Protein AF-A0A7Y5J8S5-F1 (afdb_monomer)

Structure (mmCIF, N/CA/C/O backbone):
data_AF-A0A7Y5J8S5-F1
#
_entry.id   AF-A0A7Y5J8S5-F1
#
loop_
_atom_site.group_PDB
_atom_site.id
_atom_site.type_symbol
_atom_site.label_atom_id
_atom_site.label_alt_id
_atom_site.label_comp_id
_atom_site.label_asym_id
_atom_site.label_entity_id
_atom_site.label_seq_id
_atom_site.pdbx_PDB_ins_code
_atom_site.Cartn_x
_atom_site.Cartn_y
_atom_site.Cartn_z
_atom_site.occupancy
_atom_site.B_iso_or_equiv
_atom_site.auth_seq_id
_atom_site.auth_comp_id
_atom_site.auth_asym_id
_atom_site.auth_atom_id
_atom_site.pdbx_PDB_model_num
ATOM 1 N N . MET A 1 1 ? -10.307 1.342 31.876 1.00 42.34 1 MET A N 1
ATOM 2 C CA . MET A 1 1 ? -11.210 1.153 30.722 1.00 42.34 1 MET A CA 1
ATOM 3 C C . MET A 1 1 ? -10.347 1.187 29.478 1.00 42.34 1 MET A C 1
ATOM 5 O O . MET A 1 1 ? -9.616 2.159 29.327 1.00 42.34 1 MET A O 1
ATOM 9 N N . LEU A 1 2 ? -10.351 0.144 28.640 1.00 50.75 2 LEU A N 1
ATOM 10 C CA . LEU A 1 2 ? -9.833 0.313 27.280 1.00 50.75 2 LEU A CA 1
ATOM 11 C C . LEU A 1 2 ? -10.659 1.440 26.648 1.00 50.75 2 LEU A C 1
ATOM 13 O O . LEU A 1 2 ? -11.886 1.371 26.686 1.00 50.75 2 LEU A O 1
ATOM 17 N N . GLY A 1 3 ? -9.999 2.494 26.163 1.00 58.19 3 GLY A N 1
ATOM 18 C CA . GLY A 1 3 ? -10.669 3.566 25.429 1.00 58.19 3 GLY A CA 1
ATOM 19 C C . GLY A 1 3 ? -11.502 2.986 24.288 1.00 58.19 3 GLY A C 1
ATOM 20 O O . GLY A 1 3 ? -11.197 1.898 23.795 1.00 58.19 3 GLY A O 1
ATOM 21 N N . ASN A 1 4 ? -12.567 3.693 23.909 1.00 85.25 4 ASN A N 1
ATOM 22 C CA . ASN A 1 4 ? -13.447 3.320 22.807 1.00 85.25 4 ASN A CA 1
ATOM 23 C C . ASN A 1 4 ? -12.607 2.806 21.619 1.00 85.25 4 ASN A C 1
ATOM 25 O O . ASN A 1 4 ? -11.714 3.499 21.130 1.00 85.25 4 ASN A O 1
ATOM 29 N N . LYS A 1 5 ? -12.834 1.558 21.193 1.00 88.31 5 LYS A N 1
ATOM 30 C CA . LYS A 1 5 ? -12.046 0.891 20.144 1.00 88.31 5 LYS A CA 1
ATOM 31 C C . LYS A 1 5 ? -12.027 1.692 18.836 1.00 88.31 5 LYS A C 1
ATOM 33 O O . LYS A 1 5 ? -11.035 1.642 18.111 1.00 88.31 5 LYS A O 1
ATOM 38 N N . GLN A 1 6 ? -13.083 2.458 18.558 1.00 90.25 6 GLN A N 1
ATOM 39 C CA . GLN A 1 6 ? -13.138 3.381 17.424 1.00 90.25 6 GLN A CA 1
ATOM 40 C C . GLN A 1 6 ? -12.108 4.512 17.561 1.00 90.25 6 GLN A C 1
ATOM 42 O O . GLN A 1 6 ? -11.391 4.808 16.604 1.00 90.25 6 GLN A O 1
ATOM 47 N N . ASP A 1 7 ? -11.961 5.083 18.758 1.00 91.81 7 ASP A N 1
ATOM 48 C CA . ASP A 1 7 ? -10.948 6.106 19.038 1.00 91.81 7 ASP A CA 1
ATOM 49 C C . ASP A 1 7 ? -9.540 5.516 18.933 1.00 91.81 7 ASP A C 1
ATOM 51 O O . ASP A 1 7 ? -8.640 6.149 18.384 1.00 91.81 7 ASP A O 1
ATOM 55 N N . LEU A 1 8 ? -9.338 4.279 19.402 1.00 94.12 8 LEU A N 1
ATOM 56 C CA . LEU A 1 8 ? -8.065 3.572 19.234 1.00 94.12 8 LEU A CA 1
ATOM 57 C C . LEU A 1 8 ? -7.724 3.369 17.756 1.00 94.12 8 LEU A C 1
ATOM 59 O O . LEU A 1 8 ? -6.591 3.641 17.360 1.00 94.12 8 LEU A O 1
ATOM 63 N N . LEU A 1 9 ? -8.692 2.946 16.938 1.00 95.00 9 LEU A N 1
ATOM 64 C CA . LEU A 1 9 ? -8.512 2.820 15.494 1.00 95.00 9 LEU A CA 1
ATOM 65 C C . LEU A 1 9 ? -8.149 4.169 14.863 1.00 95.00 9 LEU A C 1
ATOM 67 O O . LEU A 1 9 ? -7.163 4.254 14.135 1.00 95.00 9 LEU A O 1
ATOM 71 N N . SER A 1 10 ? -8.913 5.222 15.158 1.00 94.56 10 SER A N 1
ATOM 72 C CA . SER A 1 10 ? -8.683 6.567 14.618 1.00 94.56 10 SER A CA 1
ATOM 73 C C . SER A 1 10 ? -7.294 7.107 14.986 1.00 94.56 10 SER A C 1
ATOM 75 O O . SER A 1 10 ? -6.529 7.551 14.121 1.00 94.56 10 SER A O 1
ATOM 77 N N . ASN A 1 11 ? -6.914 6.981 16.260 1.00 96.25 11 ASN A N 1
ATOM 78 C CA . ASN A 1 11 ? -5.600 7.382 16.757 1.00 96.25 11 ASN A CA 1
ATOM 79 C C . ASN A 1 11 ? -4.476 6.566 16.115 1.00 96.25 11 ASN A C 1
ATOM 81 O O . ASN A 1 11 ? -3.445 7.126 15.737 1.00 96.25 11 ASN A O 1
ATOM 85 N N . TRP A 1 12 ? -4.672 5.255 15.957 1.00 97.00 12 TRP A N 1
ATOM 86 C CA . TRP A 1 12 ? -3.694 4.387 15.313 1.00 97.00 12 TRP A CA 1
ATOM 87 C C . TRP A 1 12 ? -3.509 4.738 13.835 1.00 97.00 12 TRP A C 1
ATOM 89 O O . TRP A 1 12 ? -2.372 4.903 13.404 1.00 97.00 12 TRP A O 1
ATOM 99 N N . VAL A 1 13 ? -4.591 4.941 13.074 1.00 97.81 13 VAL A N 1
ATOM 100 C CA . VAL A 1 13 ? -4.532 5.351 11.657 1.00 97.81 13 VAL A CA 1
ATOM 101 C C . VAL A 1 13 ? -3.820 6.692 11.500 1.00 97.81 13 VAL A C 1
ATOM 103 O O . VAL A 1 13 ? -2.983 6.852 10.607 1.00 97.81 13 VAL A O 1
ATOM 106 N N . THR A 1 14 ? -4.110 7.641 12.391 1.00 97.56 14 THR A N 1
ATOM 107 C CA . THR A 1 14 ? -3.457 8.954 12.412 1.00 97.56 14 THR A CA 1
ATOM 108 C C . THR A 1 14 ? -1.959 8.811 12.681 1.00 97.56 14 THR A C 1
ATOM 110 O O . THR A 1 14 ? -1.134 9.288 11.900 1.00 97.56 14 THR A O 1
ATOM 113 N N . ALA A 1 15 ? -1.582 8.096 13.745 1.00 98.06 15 ALA A N 1
ATOM 114 C CA . ALA A 1 15 ? -0.184 7.880 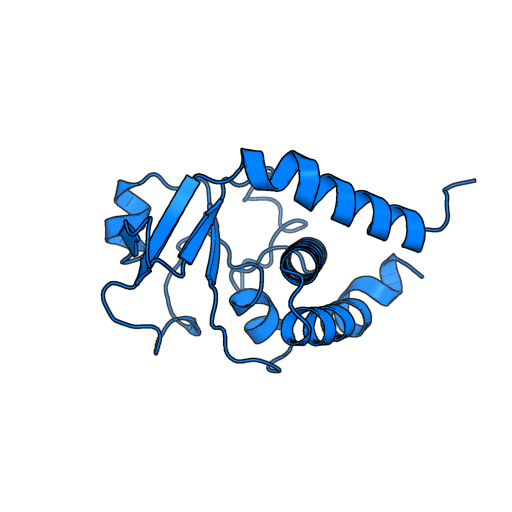14.103 1.00 98.06 15 ALA A CA 1
ATOM 115 C C . ALA A 1 15 ? 0.579 7.091 13.026 1.00 98.06 15 ALA A C 1
ATOM 117 O O . ALA A 1 15 ? 1.728 7.417 12.723 1.00 98.06 15 ALA A O 1
ATOM 118 N N . PHE A 1 16 ? -0.055 6.089 12.420 1.00 98.38 16 PHE A N 1
ATOM 119 C CA . PHE A 1 16 ? 0.506 5.309 11.326 1.00 98.38 16 PHE A CA 1
ATOM 120 C C . PHE A 1 16 ? 0.863 6.205 10.135 1.00 98.38 16 PHE A C 1
ATOM 122 O O . PHE A 1 16 ? 2.027 6.231 9.727 1.00 98.38 16 PHE A O 1
ATOM 129 N N . ASN A 1 17 ? -0.097 6.986 9.630 1.00 98.19 17 ASN A N 1
ATOM 130 C CA . ASN A 1 17 ? 0.106 7.837 8.457 1.00 98.19 17 ASN A CA 1
ATOM 131 C C . ASN A 1 17 ? 1.070 9.002 8.726 1.00 98.19 17 ASN A C 1
ATOM 133 O O . ASN A 1 17 ? 1.857 9.353 7.851 1.00 98.19 17 ASN A O 1
ATOM 137 N N . GLN A 1 18 ? 1.056 9.579 9.932 1.00 97.94 18 GLN A N 1
ATOM 138 C CA . GLN A 1 18 ? 1.905 10.729 10.266 1.00 97.94 18 GLN A CA 1
ATOM 139 C C . GLN A 1 18 ? 3.327 10.345 10.691 1.00 97.94 18 GLN A C 1
ATOM 141 O O . GLN A 1 18 ? 4.248 11.141 10.517 1.00 97.94 18 GLN A O 1
ATOM 146 N N . LYS A 1 19 ? 3.529 9.161 11.287 1.00 98.12 19 LYS A N 1
ATOM 147 C CA . LYS A 1 19 ? 4.816 8.796 11.909 1.00 98.12 19 LYS A CA 1
ATOM 148 C C . LYS A 1 19 ? 5.485 7.592 11.268 1.00 98.12 19 LYS A C 1
ATOM 150 O O . LYS A 1 19 ? 6.694 7.641 11.045 1.00 98.12 19 LYS A O 1
ATOM 155 N N . LEU A 1 20 ? 4.748 6.506 11.034 1.00 98.38 20 LEU A N 1
ATOM 156 C CA . LEU A 1 20 ? 5.349 5.246 10.591 1.00 98.38 20 LEU A CA 1
ATOM 157 C C . LEU A 1 20 ? 5.478 5.189 9.069 1.00 98.38 20 LEU A C 1
ATOM 159 O O . LEU A 1 20 ? 6.592 5.056 8.570 1.00 98.38 20 LEU A O 1
ATOM 163 N N . LYS A 1 21 ? 4.372 5.340 8.333 1.00 98.19 21 LYS A N 1
ATOM 164 C CA . LYS A 1 21 ? 4.334 5.211 6.868 1.00 98.19 21 LYS A CA 1
ATOM 165 C C . LYS A 1 21 ? 5.397 6.053 6.144 1.00 98.19 21 LYS A C 1
ATOM 167 O O . LYS A 1 21 ? 6.069 5.490 5.278 1.00 98.19 21 LYS A O 1
ATOM 172 N N . PRO A 1 22 ? 5.657 7.327 6.513 1.00 98.25 22 PRO A N 1
ATOM 173 C CA . PRO A 1 22 ? 6.697 8.123 5.858 1.00 98.25 22 PRO A CA 1
ATOM 174 C C . PRO A 1 22 ? 8.102 7.523 5.997 1.00 98.25 22 PRO A C 1
ATOM 176 O O . PRO A 1 22 ? 8.897 7.599 5.067 1.00 98.25 22 PRO A O 1
ATOM 179 N N . LYS A 1 23 ? 8.404 6.873 7.129 1.00 98.50 23 LYS A N 1
ATOM 180 C CA . LYS A 1 23 ? 9.706 6.230 7.380 1.00 98.50 23 LYS A CA 1
ATOM 181 C C . LYS A 1 23 ? 9.894 4.933 6.597 1.00 98.50 23 LYS A C 1
ATOM 183 O O . LYS A 1 23 ? 11.018 4.470 6.452 1.00 98.50 23 LYS A O 1
ATOM 188 N N . LEU A 1 24 ? 8.800 4.339 6.125 1.00 98.50 24 LEU A N 1
ATOM 189 C CA . LEU A 1 24 ? 8.822 3.106 5.348 1.00 98.50 24 LEU A CA 1
ATOM 190 C C . LEU A 1 24 ? 8.993 3.368 3.852 1.00 98.50 24 LEU A C 1
ATOM 192 O O . LEU A 1 24 ? 9.204 2.417 3.111 1.00 98.50 24 LEU A O 1
ATOM 196 N N . PHE A 1 25 ? 8.860 4.611 3.387 1.00 98.38 25 PHE A N 1
ATOM 197 C CA . PHE A 1 25 ? 8.880 4.923 1.962 1.00 98.38 25 PHE A CA 1
ATOM 198 C C . PHE A 1 25 ? 10.240 4.599 1.329 1.00 98.38 25 PHE A C 1
ATOM 200 O O . PHE A 1 25 ? 11.283 5.054 1.794 1.00 98.38 25 PHE A O 1
ATOM 207 N N . ARG A 1 26 ? 10.219 3.823 0.241 1.00 97.56 26 ARG A N 1
ATOM 208 C CA . ARG A 1 26 ? 11.421 3.366 -0.478 1.00 97.56 26 ARG A CA 1
ATOM 209 C C . ARG A 1 26 ? 11.583 4.008 -1.852 1.00 97.56 26 ARG A C 1
ATOM 211 O O . ARG A 1 26 ? 12.682 3.984 -2.401 1.00 97.56 26 ARG A O 1
ATOM 218 N N . GLY A 1 27 ? 10.512 4.552 -2.427 1.00 97.06 27 GLY A N 1
ATOM 219 C CA . GLY A 1 27 ? 10.562 5.253 -3.708 1.00 97.06 27 GLY A CA 1
ATOM 220 C C . GLY A 1 27 ? 9.274 5.162 -4.519 1.00 97.06 27 GLY A C 1
ATOM 221 O O . GLY A 1 27 ? 8.349 4.421 -4.178 1.00 97.06 27 GLY A O 1
ATOM 222 N N . LYS A 1 28 ? 9.258 5.922 -5.618 1.00 98.06 28 LYS A N 1
ATOM 223 C CA . LYS A 1 28 ? 8.201 5.915 -6.631 1.00 98.06 28 LYS A CA 1
ATOM 224 C C . LYS A 1 28 ? 8.662 5.261 -7.924 1.00 98.06 28 LYS A C 1
ATOM 226 O O . LYS A 1 28 ? 9.812 5.401 -8.348 1.00 98.06 28 LYS A O 1
ATOM 231 N N . TYR A 1 29 ? 7.729 4.553 -8.536 1.00 97.00 29 TYR A N 1
ATOM 232 C CA . TYR A 1 29 ? 7.914 3.769 -9.740 1.00 97.00 29 TYR A CA 1
ATOM 233 C C . TYR A 1 29 ? 6.697 3.915 -10.651 1.00 97.00 29 TYR A C 1
ATOM 235 O O . TYR A 1 29 ? 5.637 4.395 -10.250 1.00 97.00 29 TYR A O 1
ATOM 243 N N . ARG A 1 30 ? 6.848 3.443 -11.880 1.00 95.69 30 ARG A N 1
ATOM 244 C CA . ARG A 1 30 ? 5.764 3.183 -12.826 1.00 95.69 30 ARG A CA 1
ATOM 245 C C . ARG A 1 30 ? 5.893 1.761 -13.356 1.00 95.69 30 ARG A C 1
ATOM 247 O O . ARG A 1 30 ? 6.996 1.212 -13.377 1.00 95.69 30 ARG A O 1
ATOM 254 N N . PHE A 1 31 ? 4.797 1.181 -13.826 1.00 93.12 31 PHE A N 1
ATOM 255 C CA . PHE A 1 31 ? 4.858 -0.101 -14.526 1.00 93.12 31 PHE A CA 1
ATOM 256 C C . PHE A 1 31 ? 5.586 0.0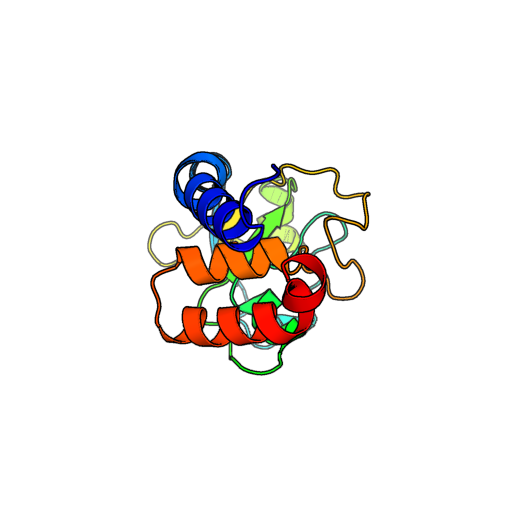39 -15.866 1.00 93.12 31 PHE A C 1
ATOM 258 O O . PHE A 1 31 ? 5.434 1.042 -16.570 1.00 93.12 31 PHE A O 1
ATOM 265 N N . ALA A 1 32 ? 6.374 -0.974 -16.223 1.00 90.88 32 ALA A N 1
ATOM 266 C CA . ALA A 1 32 ? 7.039 -1.042 -17.520 1.00 90.88 32 ALA A CA 1
ATOM 267 C C . ALA A 1 32 ? 6.046 -1.300 -18.664 1.00 90.88 32 ALA A C 1
ATOM 269 O O . ALA A 1 32 ? 6.179 -0.693 -19.723 1.00 90.88 32 ALA A O 1
ATOM 270 N N . ASN A 1 33 ? 5.037 -2.147 -18.425 1.00 85.81 33 ASN A N 1
ATOM 271 C CA . ASN A 1 33 ? 4.183 -2.729 -19.468 1.00 85.81 33 ASN A CA 1
ATOM 272 C C . ASN A 1 33 ? 2.689 -2.386 -19.301 1.00 85.81 33 ASN A C 1
ATOM 274 O O . ASN A 1 33 ? 1.840 -3.180 -19.688 1.00 85.81 33 ASN A O 1
ATOM 278 N N . GLY A 1 34 ? 2.365 -1.239 -18.697 1.00 84.81 34 GLY A N 1
ATOM 279 C CA . GLY A 1 34 ? 0.975 -0.856 -18.418 1.00 84.81 34 GLY A CA 1
ATOM 280 C C . GLY A 1 34 ? 0.396 -1.509 -17.159 1.00 84.81 34 GLY A C 1
ATOM 281 O O . GLY A 1 34 ? 1.109 -2.152 -16.387 1.00 84.81 34 GLY A O 1
ATOM 282 N N . VAL A 1 35 ? -0.896 -1.277 -16.919 1.00 85.75 35 VAL A N 1
ATOM 283 C CA . VAL A 1 35 ? -1.610 -1.739 -15.712 1.00 85.75 35 VAL A CA 1
ATOM 284 C C . VAL A 1 35 ? -2.639 -2.822 -16.010 1.00 85.75 35 VAL A C 1
ATOM 286 O O . VAL A 1 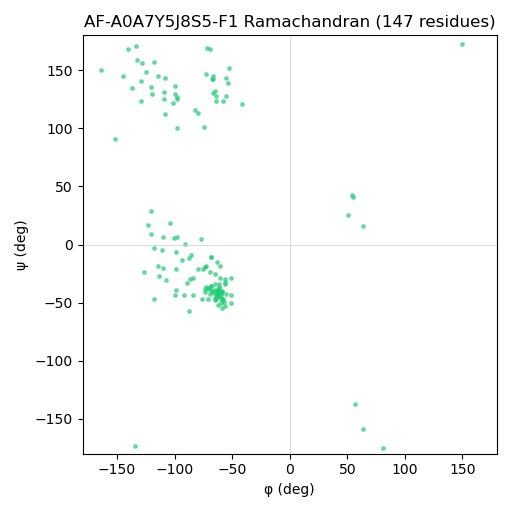35 ? -3.224 -3.344 -15.072 1.00 85.75 35 VAL A O 1
ATOM 289 N N . GLU A 1 36 ? -2.887 -3.192 -17.268 1.00 84.94 36 GLU A N 1
ATOM 290 C CA . GLU A 1 36 ? -4.027 -4.041 -17.648 1.00 84.94 36 GLU A CA 1
ATOM 291 C C . GLU A 1 36 ? -4.045 -5.389 -16.905 1.00 84.94 36 GLU A C 1
ATOM 293 O O . GLU A 1 36 ? -5.107 -5.886 -16.533 1.00 84.94 36 GLU A O 1
ATOM 298 N N . ASN A 1 37 ? -2.864 -5.939 -16.609 1.00 83.00 37 ASN A N 1
ATOM 299 C CA . ASN A 1 37 ? -2.690 -7.254 -15.988 1.00 83.00 37 ASN A CA 1
ATOM 300 C C . ASN A 1 37 ? -2.324 -7.201 -14.497 1.00 83.00 37 ASN A C 1
ATOM 302 O O . ASN A 1 37 ? -1.854 -8.188 -13.936 1.00 83.00 37 ASN A O 1
ATOM 306 N N . TRP A 1 38 ? -2.551 -6.074 -13.820 1.00 87.19 38 TRP A N 1
ATOM 307 C CA . TRP A 1 38 ? -2.130 -5.889 -12.426 1.00 87.19 38 TRP A CA 1
ATOM 308 C C . TRP A 1 38 ? -2.672 -6.947 -11.450 1.00 87.19 38 TRP A C 1
ATOM 310 O O . TRP A 1 38 ? -1.996 -7.304 -10.487 1.00 87.19 38 TRP A O 1
ATOM 320 N N . LYS A 1 39 ? -3.883 -7.469 -11.696 1.00 85.06 39 LYS A N 1
ATOM 321 C CA . LYS A 1 39 ? -4.530 -8.483 -10.842 1.00 85.06 39 LYS A CA 1
ATOM 322 C C . LYS A 1 39 ? -3.842 -9.845 -10.902 1.00 85.06 39 LYS A C 1
ATOM 324 O O . LYS A 1 39 ? -4.009 -10.642 -9.986 1.00 85.06 39 LYS A O 1
ATOM 329 N N . VAL A 1 40 ? -3.123 -10.113 -11.989 1.00 80.31 40 VAL A N 1
ATOM 330 C CA . VAL A 1 40 ? -2.387 -11.362 -12.221 1.00 80.31 40 VAL A CA 1
ATOM 331 C C . VAL A 1 40 ? -0.875 -11.150 -12.157 1.00 80.31 40 VAL A C 1
ATOM 333 O O . VAL A 1 40 ? -0.118 -12.070 -12.453 1.00 80.31 40 VAL A O 1
ATOM 336 N N . LEU A 1 41 ? -0.429 -9.947 -11.776 1.00 80.44 41 LEU A N 1
ATOM 337 C CA . LEU A 1 41 ? 0.982 -9.656 -11.583 1.00 80.44 41 LEU A CA 1
ATOM 338 C C . LEU A 1 41 ? 1.511 -10.511 -10.431 1.00 80.44 41 LEU A C 1
ATOM 340 O O . LEU A 1 41 ? 1.002 -10.442 -9.308 1.00 80.44 41 LEU A O 1
ATOM 344 N N . ASP A 1 42 ? 2.547 -11.297 -10.707 1.00 77.31 42 ASP A N 1
ATOM 345 C CA . ASP A 1 42 ? 3.232 -12.045 -9.665 1.00 77.31 42 ASP A CA 1
ATOM 346 C C . ASP A 1 42 ? 4.098 -11.090 -8.834 1.00 77.31 42 ASP A C 1
ATOM 348 O O . ASP A 1 42 ? 5.185 -10.676 -9.231 1.00 77.31 42 ASP A O 1
ATOM 352 N N . LEU A 1 43 ? 3.584 -10.722 -7.662 1.00 76.19 43 LEU A N 1
ATOM 353 C CA . LEU A 1 43 ? 4.309 -9.963 -6.644 1.00 76.19 43 LEU A CA 1
ATOM 354 C C . LEU A 1 43 ? 5.299 -10.836 -5.843 1.00 76.19 43 LEU A C 1
ATOM 356 O O . LEU A 1 43 ? 5.907 -10.382 -4.873 1.00 76.19 43 LEU A O 1
ATOM 360 N N . GLY A 1 44 ? 5.464 -12.109 -6.195 1.00 79.38 44 GLY A N 1
ATOM 361 C CA . GLY A 1 44 ? 6.239 -13.053 -5.409 1.00 79.38 44 GLY A CA 1
ATOM 362 C C . GLY A 1 44 ? 5.616 -13.293 -4.031 1.00 79.38 44 GLY A C 1
ATOM 363 O O . GLY A 1 44 ? 4.418 -13.100 -3.796 1.00 79.38 44 GLY A O 1
ATOM 364 N N . ASN A 1 45 ? 6.423 -13.770 -3.083 1.00 82.88 45 ASN A N 1
ATOM 365 C CA . ASN A 1 45 ? 5.953 -14.136 -1.737 1.00 82.88 45 ASN A CA 1
ATOM 366 C C . ASN A 1 45 ? 6.204 -13.071 -0.667 1.00 82.88 45 ASN A C 1
ATOM 368 O O . ASN A 1 45 ? 5.731 -13.229 0.456 1.00 82.88 45 ASN A O 1
ATOM 372 N N . THR A 1 46 ? 6.921 -12.009 -1.019 1.00 87.62 46 THR A N 1
ATOM 373 C CA . THR A 1 46 ? 7.411 -10.981 -0.092 1.00 87.62 46 THR A CA 1
ATOM 374 C C . THR A 1 46 ? 6.882 -9.588 -0.429 1.00 87.62 46 THR A C 1
ATOM 376 O O . THR A 1 46 ? 7.346 -8.596 0.134 1.00 87.62 46 THR A O 1
ATOM 379 N N . ALA A 1 47 ? 5.932 -9.476 -1.362 1.00 93.38 47 ALA A N 1
ATOM 380 C CA . ALA A 1 47 ? 5.287 -8.216 -1.696 1.00 93.38 47 ALA A CA 1
ATOM 381 C C . ALA A 1 47 ? 3.764 -8.333 -1.675 1.00 93.38 47 ALA A C 1
ATOM 383 O O . ALA A 1 47 ? 3.180 -9.340 -2.082 1.00 93.38 47 ALA A O 1
ATOM 384 N N . PHE A 1 48 ? 3.130 -7.279 -1.166 1.00 95.94 48 PHE A N 1
ATOM 385 C CA . PHE A 1 48 ? 1.697 -7.239 -0.917 1.00 95.94 48 PHE A CA 1
ATOM 386 C C . PHE A 1 48 ? 1.120 -5.897 -1.355 1.00 95.94 48 PHE A C 1
ATOM 388 O O . PHE A 1 48 ? 1.668 -4.838 -1.033 1.00 95.94 48 PHE A O 1
ATOM 395 N N . TRP A 1 49 ? -0.011 -5.940 -2.054 1.00 97.06 49 TRP A N 1
ATOM 396 C CA . TRP A 1 49 ? -0.798 -4.757 -2.373 1.00 97.06 49 TRP A CA 1
ATOM 397 C C . TRP A 1 49 ? -1.399 -4.145 -1.103 1.00 97.06 49 TRP A C 1
ATOM 399 O O . TRP A 1 49 ? -1.882 -4.854 -0.215 1.00 97.06 49 TRP A O 1
ATOM 409 N N . SER A 1 50 ? -1.441 -2.817 -1.061 1.00 98.00 50 SER A N 1
ATOM 410 C CA . SER A 1 50 ? -2.262 -2.040 -0.130 1.00 98.00 50 SER A CA 1
ATOM 411 C C . SER A 1 50 ? -2.980 -0.906 -0.869 1.00 98.00 50 SER A C 1
ATOM 413 O O . SER A 1 50 ? -2.932 -0.848 -2.096 1.00 98.00 50 SER A O 1
ATOM 415 N N . GLY A 1 51 ? -3.667 -0.017 -0.151 1.00 98.31 51 GLY A N 1
ATOM 416 C CA . GLY A 1 51 ? -4.372 1.125 -0.733 1.00 98.31 51 GLY A CA 1
ATOM 417 C C . GLY A 1 51 ? -5.393 0.698 -1.791 1.00 98.31 51 GLY A C 1
ATOM 418 O O . GLY A 1 51 ? -6.119 -0.280 -1.614 1.00 98.31 51 GLY A O 1
ATOM 419 N N . GLU A 1 52 ? -5.446 1.423 -2.907 1.00 98.06 52 GLU A N 1
ATOM 420 C CA . GLU A 1 52 ? -6.430 1.200 -3.970 1.00 98.06 52 GLU A CA 1
ATOM 421 C C . GLU A 1 52 ? -6.410 -0.211 -4.595 1.00 98.06 52 GLU A C 1
ATOM 423 O O . GLU A 1 52 ? -7.489 -0.799 -4.684 1.00 98.06 52 GLU A O 1
ATOM 428 N N . PRO A 1 53 ? -5.270 -0.820 -4.996 1.00 97.06 53 PRO A N 1
ATOM 429 C CA . PRO A 1 53 ? -5.293 -2.167 -5.573 1.00 97.06 53 PRO A CA 1
ATOM 430 C C . PRO A 1 53 ? -5.802 -3.226 -4.593 1.00 97.06 53 PRO A C 1
ATOM 432 O O . PRO A 1 53 ? -6.604 -4.079 -4.973 1.00 97.06 53 PRO A O 1
ATOM 435 N N . ALA A 1 54 ? -5.425 -3.145 -3.315 1.00 97.31 54 ALA A N 1
ATOM 436 C CA . ALA A 1 54 ? -5.969 -4.054 -2.310 1.00 97.31 54 ALA A CA 1
ATOM 437 C C . ALA A 1 54 ? -7.463 -3.813 -2.065 1.00 97.31 54 ALA A C 1
ATOM 439 O O . ALA A 1 54 ? -8.238 -4.762 -1.955 1.00 97.31 54 ALA A O 1
ATOM 440 N N . ALA A 1 55 ? -7.889 -2.551 -2.039 1.00 97.81 55 ALA A N 1
ATOM 441 C CA . ALA A 1 55 ? -9.289 -2.185 -1.885 1.00 97.81 55 ALA A CA 1
ATOM 442 C C . ALA A 1 55 ? -10.150 -2.681 -3.050 1.00 97.81 55 ALA A C 1
ATOM 444 O O . ALA A 1 55 ? -11.250 -3.189 -2.832 1.00 97.81 55 ALA A O 1
ATOM 445 N N . ALA A 1 56 ? -9.640 -2.592 -4.277 1.00 96.88 56 ALA A N 1
ATOM 446 C CA . ALA A 1 56 ? -10.286 -3.136 -5.461 1.00 96.88 56 ALA A CA 1
ATOM 447 C C . ALA A 1 56 ? -10.438 -4.662 -5.371 1.00 96.88 56 ALA A C 1
ATOM 449 O O . ALA A 1 56 ? -11.503 -5.173 -5.700 1.00 96.88 56 ALA A O 1
ATOM 450 N N . LEU A 1 57 ? -9.428 -5.385 -4.871 1.00 95.75 57 LEU A N 1
ATOM 451 C CA . LEU A 1 57 ? -9.513 -6.838 -4.662 1.00 95.75 57 LEU A CA 1
ATOM 452 C C . LEU A 1 57 ? -10.484 -7.230 -3.537 1.00 95.75 57 LEU A C 1
ATOM 454 O O . LEU A 1 57 ? -11.160 -8.249 -3.649 1.00 95.75 57 LEU A O 1
ATOM 458 N N . LEU A 1 58 ? -10.566 -6.434 -2.467 1.00 96.19 58 LEU A N 1
ATOM 459 C CA . LEU A 1 58 ? -11.469 -6.685 -1.337 1.00 96.19 58 LEU A CA 1
ATOM 460 C C . LEU A 1 58 ? -12.934 -6.383 -1.673 1.00 96.19 58 LEU A C 1
ATOM 462 O O . LEU A 1 58 ? -13.826 -7.120 -1.265 1.00 96.19 58 LEU A O 1
ATOM 466 N N . THR A 1 59 ? -13.182 -5.295 -2.404 1.00 95.38 59 THR A N 1
ATOM 467 C CA . THR A 1 59 ? -14.531 -4.718 -2.538 1.00 95.38 59 THR A CA 1
ATOM 468 C C . THR A 1 59 ? -15.106 -4.788 -3.949 1.00 95.38 59 THR A C 1
ATOM 470 O O . THR A 1 59 ? -16.312 -4.617 -4.111 1.00 95.38 59 THR A O 1
ATOM 473 N N . ASN A 1 60 ? -14.266 -4.980 -4.973 1.00 93.06 60 ASN A N 1
ATOM 474 C CA . ASN A 1 60 ? -14.610 -4.797 -6.389 1.00 93.06 60 ASN A CA 1
ATOM 475 C C . ASN A 1 60 ? -15.275 -3.438 -6.704 1.00 93.06 60 ASN A C 1
ATOM 477 O O . ASN A 1 60 ? -16.024 -3.326 -7.671 1.00 93.06 60 ASN A O 1
ATOM 481 N N . TYR A 1 61 ? -15.019 -2.404 -5.891 1.00 92.56 61 TYR A N 1
ATOM 482 C CA . TYR A 1 61 ? -15.751 -1.133 -5.952 1.00 92.56 61 TYR A CA 1
ATOM 483 C C . TYR A 1 61 ? -15.031 -0.013 -6.717 1.00 92.56 61 TYR A C 1
ATOM 485 O O . TYR A 1 61 ? -15.676 0.934 -7.158 1.00 92.56 61 TYR A O 1
ATOM 493 N N . LEU A 1 62 ? -13.707 -0.098 -6.886 1.00 92.88 62 LEU A N 1
ATOM 494 C CA . LEU A 1 62 ? -12.928 0.924 -7.589 1.00 92.88 62 LEU A CA 1
ATOM 495 C C . LEU A 1 62 ? -11.959 0.326 -8.606 1.00 92.88 62 LEU A C 1
ATOM 497 O O . LEU A 1 62 ? -11.552 -0.832 -8.498 1.00 92.88 62 LEU A O 1
ATOM 501 N N . GLN A 1 63 ? -11.558 1.166 -9.559 1.00 93.44 63 GLN A N 1
ATOM 502 C CA . GLN A 1 63 ? -10.392 0.941 -10.409 1.00 93.44 63 GLN A CA 1
ATOM 503 C C . GLN A 1 63 ? -9.195 1.719 -9.838 1.00 93.44 63 GLN A C 1
ATOM 505 O O . GLN A 1 63 ? -9.330 2.933 -9.628 1.00 93.44 63 GLN A O 1
ATOM 510 N N . PRO A 1 64 ? -8.050 1.062 -9.573 1.00 95.94 64 PRO A N 1
ATOM 511 C CA . PRO A 1 64 ? -6.881 1.741 -9.024 1.00 95.94 64 PRO A CA 1
ATOM 512 C C . PRO A 1 64 ? -6.307 2.782 -9.991 1.00 95.94 64 PRO A C 1
ATOM 514 O O . PRO A 1 64 ? -6.086 2.504 -11.167 1.00 95.94 64 PRO A O 1
ATOM 517 N N . GLY A 1 65 ? -6.043 3.978 -9.476 1.00 94.62 65 GLY A N 1
ATOM 518 C CA . GLY A 1 65 ? -5.255 5.032 -10.118 1.00 94.62 65 GLY A CA 1
ATOM 519 C C . GLY A 1 65 ? -3.883 5.214 -9.462 1.00 94.62 65 GLY A C 1
ATOM 520 O O . GLY A 1 65 ? -2.912 5.540 -10.148 1.00 94.62 65 GLY A O 1
ATOM 521 N N . ALA A 1 66 ? -3.794 4.943 -8.157 1.00 95.56 66 ALA A N 1
ATOM 522 C CA . ALA A 1 66 ? -2.551 4.902 -7.394 1.00 95.56 66 ALA A CA 1
ATOM 523 C C . ALA A 1 66 ? -2.270 3.482 -6.890 1.00 95.56 66 ALA A C 1
ATOM 525 O O . ALA A 1 66 ? -3.185 2.740 -6.538 1.00 95.56 66 ALA A O 1
ATOM 526 N N . TRP A 1 67 ? -0.998 3.106 -6.835 1.00 96.62 67 TRP A N 1
ATOM 527 C CA . TRP A 1 67 ? -0.564 1.761 -6.476 1.00 96.62 67 TRP A CA 1
ATOM 528 C C . TRP A 1 67 ? 0.331 1.813 -5.253 1.00 96.62 67 TRP A C 1
ATOM 530 O O . TRP A 1 67 ? 1.244 2.631 -5.175 1.00 96.62 67 TRP A O 1
ATOM 540 N N . THR A 1 68 ? 0.097 0.908 -4.310 1.00 97.81 68 THR A N 1
ATOM 541 C CA . THR A 1 68 ? 0.886 0.817 -3.082 1.00 97.81 68 THR A CA 1
ATOM 542 C C . THR A 1 68 ? 1.343 -0.616 -2.883 1.00 97.81 68 THR A C 1
ATOM 544 O O . THR A 1 68 ? 0.513 -1.523 -2.816 1.00 97.81 68 THR A O 1
ATOM 547 N N . ILE A 1 69 ? 2.656 -0.813 -2.772 1.00 97.12 69 ILE A N 1
ATOM 548 C CA . ILE A 1 69 ? 3.278 -2.114 -2.511 1.00 97.12 69 ILE A CA 1
ATOM 549 C C . ILE A 1 69 ? 4.052 -2.038 -1.201 1.00 97.12 69 ILE A C 1
ATOM 551 O O . ILE A 1 69 ? 4.904 -1.166 -1.032 1.00 97.12 69 ILE A O 1
ATOM 555 N N . TYR A 1 70 ? 3.808 -2.992 -0.308 1.00 97.94 70 TYR A N 1
ATOM 556 C CA . TYR A 1 70 ? 4.667 -3.246 0.844 1.00 97.94 70 TYR A CA 1
ATOM 557 C C . TYR A 1 70 ? 5.563 -4.445 0.573 1.00 97.94 70 TYR A C 1
ATOM 559 O O . TYR A 1 70 ? 5.062 -5.532 0.290 1.00 97.94 70 TYR A O 1
ATOM 567 N N . THR A 1 71 ? 6.879 -4.249 0.647 1.00 96.50 71 THR 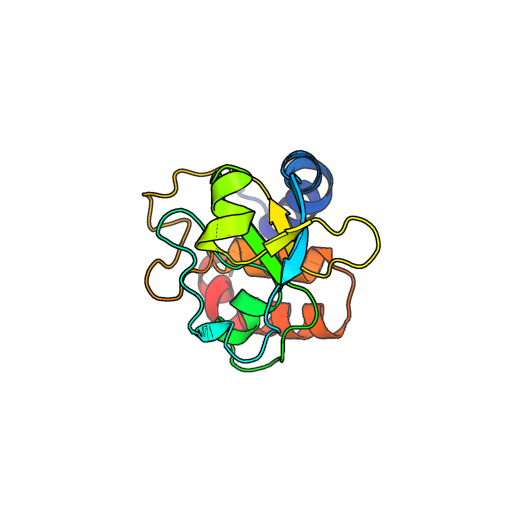A N 1
ATOM 568 C CA . THR A 1 71 ? 7.873 -5.303 0.434 1.00 96.50 71 THR A CA 1
ATOM 569 C C . THR A 1 71 ? 9.260 -4.917 0.943 1.00 96.50 71 THR A C 1
ATOM 571 O O . THR A 1 71 ? 9.661 -3.752 0.860 1.00 96.50 71 THR A O 1
ATOM 574 N N . ASN A 1 72 ? 10.038 -5.911 1.374 1.00 95.75 72 ASN A N 1
ATOM 575 C CA . ASN A 1 72 ? 11.479 -5.782 1.608 1.00 95.75 72 ASN A CA 1
ATOM 576 C C . ASN A 1 72 ? 12.347 -6.288 0.438 1.00 95.75 72 ASN A C 1
ATOM 578 O O . ASN A 1 72 ? 13.572 -6.285 0.560 1.00 95.75 72 ASN A O 1
ATOM 582 N N . ALA A 1 73 ? 11.760 -6.661 -0.712 1.00 94.44 73 ALA A N 1
ATOM 583 C CA . ALA A 1 73 ? 12.528 -7.053 -1.902 1.00 94.44 73 ALA A CA 1
ATOM 584 C C . ALA A 1 73 ? 13.511 -5.949 -2.318 1.00 94.44 73 ALA A C 1
ATOM 586 O O . ALA A 1 73 ? 13.207 -4.757 -2.209 1.00 94.44 73 ALA A O 1
ATOM 587 N N . ASP A 1 74 ? 14.700 -6.316 -2.788 1.00 94.19 74 ASP A N 1
ATOM 588 C CA . ASP A 1 74 ? 15.693 -5.333 -3.212 1.00 94.19 74 ASP A CA 1
ATOM 589 C C . ASP A 1 74 ? 15.268 -4.604 -4.504 1.00 94.19 74 ASP A C 1
ATOM 591 O O . ASP A 1 74 ? 14.329 -4.984 -5.204 1.00 94.19 74 ASP A O 1
ATOM 595 N N . ARG A 1 75 ? 15.975 -3.522 -4.847 1.00 93.12 75 ARG A N 1
ATOM 596 C CA . ARG A 1 75 ? 15.660 -2.729 -6.045 1.00 93.12 75 ARG A CA 1
ATOM 597 C C . ARG A 1 75 ? 15.773 -3.541 -7.341 1.00 93.12 75 ARG A C 1
ATOM 599 O O . ARG A 1 75 ? 15.091 -3.223 -8.312 1.00 93.12 75 ARG A O 1
ATOM 606 N N . LYS A 1 76 ? 16.632 -4.563 -7.378 1.00 92.62 76 LYS A N 1
ATOM 607 C CA . LYS A 1 76 ? 16.805 -5.420 -8.553 1.00 92.62 76 LYS A CA 1
ATOM 608 C C . LYS A 1 76 ? 15.555 -6.277 -8.761 1.00 92.62 76 LYS A C 1
ATOM 610 O O . LYS A 1 76 ? 15.097 -6.346 -9.897 1.00 92.62 76 LYS A O 1
ATOM 615 N N . ALA A 1 77 ? 14.989 -6.838 -7.695 1.00 91.75 77 ALA A N 1
ATOM 616 C CA . ALA A 1 77 ? 13.723 -7.565 -7.716 1.00 91.75 77 ALA A CA 1
ATOM 617 C C . ALA A 1 77 ? 12.556 -6.654 -8.123 1.00 91.75 77 ALA A C 1
ATOM 619 O O . ALA A 1 77 ? 11.782 -7.011 -9.005 1.00 91.75 77 ALA A O 1
ATOM 620 N N . LEU A 1 78 ? 12.484 -5.422 -7.595 1.00 92.31 78 LEU A N 1
ATOM 621 C CA . LEU A 1 78 ? 11.456 -4.455 -8.021 1.00 92.31 78 LEU A CA 1
ATOM 622 C C . LEU A 1 78 ? 11.480 -4.220 -9.544 1.00 92.31 78 LEU A C 1
ATOM 624 O O . LEU A 1 78 ? 10.435 -4.170 -10.186 1.00 92.31 78 LEU A O 1
ATOM 628 N N . ILE A 1 79 ? 12.672 -4.093 -10.131 1.00 91.62 79 ILE A N 1
ATOM 629 C CA . ILE A 1 79 ? 12.822 -3.824 -11.567 1.00 91.62 79 ILE A CA 1
ATOM 630 C C . ILE A 1 79 ? 12.567 -5.075 -12.409 1.00 91.62 79 ILE A C 1
ATOM 632 O O . ILE A 1 79 ? 11.867 -5.005 -13.416 1.00 91.62 79 ILE A O 1
ATOM 636 N N . LYS A 1 80 ? 13.165 -6.207 -12.030 1.00 88.25 80 LYS A N 1
ATOM 637 C CA . LYS A 1 80 ? 13.153 -7.423 -12.850 1.00 88.25 80 LYS A CA 1
ATOM 638 C C . LYS A 1 80 ? 11.901 -8.260 -12.652 1.00 88.25 80 LYS A C 1
ATOM 640 O O . LYS A 1 80 ? 11.333 -8.720 -13.636 1.00 88.25 80 LYS A O 1
ATOM 645 N N . ASP A 1 81 ? 11.469 -8.428 -11.412 1.00 86.56 81 ASP A N 1
ATOM 646 C CA . ASP A 1 81 ? 10.411 -9.374 -11.074 1.00 86.56 81 ASP A CA 1
ATOM 647 C C . ASP A 1 81 ? 9.057 -8.660 -11.107 1.00 86.56 81 ASP A C 1
ATOM 649 O O . ASP A 1 81 ? 8.117 -9.142 -11.729 1.00 86.56 81 ASP A O 1
ATOM 653 N N . PHE A 1 82 ? 8.977 -7.443 -10.554 1.00 87.31 82 PHE A N 1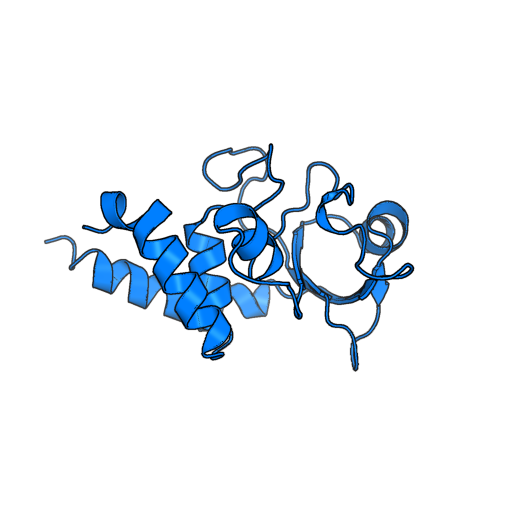
ATOM 654 C CA . PHE A 1 82 ? 7.730 -6.657 -10.543 1.00 87.31 82 PHE A CA 1
ATOM 655 C C . PHE A 1 82 ? 7.570 -5.729 -11.749 1.00 87.31 82 PHE A C 1
ATOM 657 O O . PHE A 1 82 ? 6.565 -5.025 -11.849 1.00 87.31 82 PHE A O 1
ATOM 664 N N . GLN A 1 83 ? 8.543 -5.722 -12.669 1.00 90.38 83 GLN A N 1
ATOM 665 C CA . GLN A 1 83 ? 8.506 -4.923 -13.898 1.00 90.38 83 GLN A CA 1
ATOM 666 C C . GLN A 1 83 ? 8.278 -3.427 -13.613 1.00 90.38 83 GLN A C 1
ATOM 668 O O . GLN A 1 83 ? 7.515 -2.746 -14.306 1.00 90.38 83 GLN A O 1
ATOM 673 N N . LEU A 1 84 ? 8.929 -2.909 -12.565 1.00 92.88 84 LEU A N 1
ATOM 674 C CA . LEU A 1 84 ? 8.828 -1.512 -12.151 1.00 92.88 84 LEU A CA 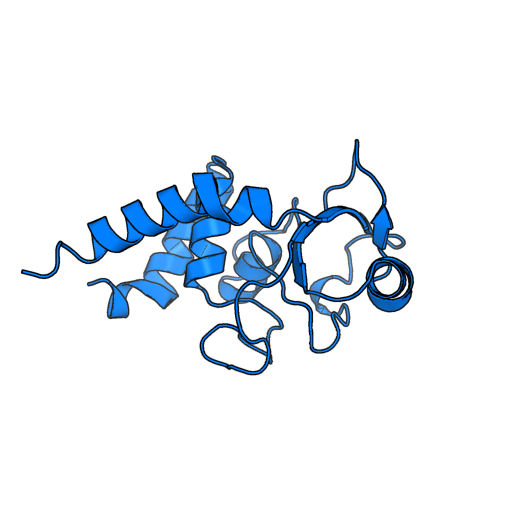1
ATOM 675 C C . LEU A 1 84 ? 10.015 -0.689 -12.650 1.00 92.88 84 LEU A C 1
ATOM 677 O O . LEU A 1 84 ? 11.176 -1.068 -12.519 1.00 92.88 84 LEU A O 1
ATOM 681 N N . ILE A 1 85 ? 9.730 0.507 -13.152 1.00 95.75 85 ILE A N 1
ATOM 682 C CA . ILE A 1 85 ? 10.741 1.479 -13.562 1.00 95.75 85 ILE A CA 1
ATOM 683 C C . ILE A 1 85 ? 10.728 2.630 -12.554 1.00 95.75 85 ILE A C 1
ATOM 685 O O . ILE A 1 85 ? 9.663 3.210 -12.339 1.00 95.75 85 ILE A O 1
ATOM 689 N N . PRO A 1 86 ? 11.868 2.980 -11.927 1.00 97.38 86 PRO A N 1
ATOM 690 C CA . PRO A 1 86 ? 11.949 4.123 -11.024 1.00 97.38 86 PRO A CA 1
ATOM 691 C C . PRO A 1 86 ? 11.474 5.407 -11.708 1.00 97.38 86 PRO A C 1
ATOM 693 O O . PRO A 1 86 ? 11.964 5.759 -12.779 1.00 97.38 86 PRO A O 1
ATOM 696 N N . ASP A 1 87 ? 10.549 6.115 -11.069 1.00 97.38 87 ASP A N 1
ATOM 697 C CA . ASP A 1 87 ? 10.015 7.381 -11.558 1.00 97.38 87 ASP A CA 1
ATOM 698 C C . ASP A 1 87 ? 9.567 8.243 -10.375 1.00 97.38 87 ASP A C 1
ATOM 700 O O . ASP A 1 87 ? 8.433 8.175 -9.909 1.00 97.38 87 ASP A O 1
ATOM 704 N N . MET A 1 88 ? 10.485 9.067 -9.871 1.00 94.31 88 MET A N 1
ATOM 705 C CA . MET A 1 88 ? 10.228 9.912 -8.702 1.00 94.31 88 MET A CA 1
ATOM 706 C C . MET A 1 88 ? 9.294 11.093 -8.980 1.00 94.31 88 MET A C 1
ATOM 708 O O . MET A 1 88 ? 8.765 11.665 -8.029 1.00 94.31 88 MET A O 1
ATOM 712 N N . LYS A 1 89 ? 9.115 11.482 -10.249 1.00 92.38 89 LYS A N 1
ATOM 713 C CA . LYS A 1 89 ? 8.336 12.671 -10.623 1.00 92.38 89 LYS A CA 1
ATOM 714 C C . LYS A 1 89 ? 6.920 12.311 -11.067 1.00 92.38 89 LYS A C 1
ATOM 716 O O . LYS A 1 89 ? 5.987 12.999 -10.671 1.00 92.38 89 LYS A O 1
ATOM 721 N N . GLY A 1 90 ? 6.773 11.261 -11.874 1.00 92.25 90 GLY A N 1
ATOM 722 C CA . GLY A 1 90 ? 5.505 10.852 -12.486 1.00 92.25 90 GLY A CA 1
ATOM 723 C C . GLY A 1 90 ? 5.016 9.462 -12.081 1.00 92.25 90 GLY A C 1
ATOM 724 O O . GLY A 1 90 ? 3.931 9.061 -12.498 1.00 92.25 90 GLY A O 1
ATOM 725 N N . GLY A 1 91 ? 5.782 8.724 -11.272 1.00 94.88 91 GLY A N 1
ATOM 726 C CA . GLY A 1 91 ? 5.432 7.369 -10.864 1.00 94.88 91 GLY A CA 1
ATOM 727 C C . GLY A 1 91 ? 4.188 7.323 -9.980 1.00 94.88 91 GLY A C 1
ATOM 728 O O . GLY A 1 91 ? 4.094 8.032 -8.975 1.00 94.88 91 GLY A O 1
ATOM 729 N N . ASN A 1 92 ? 3.250 6.448 -10.336 1.00 95.69 92 ASN A N 1
ATOM 730 C CA . ASN A 1 92 ? 2.021 6.191 -9.585 1.00 95.69 92 ASN A CA 1
ATOM 731 C C . ASN A 1 92 ? 2.091 4.922 -8.720 1.00 95.69 92 ASN A C 1
ATOM 733 O O . ASN A 1 92 ? 1.083 4.542 -8.128 1.00 95.69 92 ASN A O 1
ATOM 737 N N . VAL A 1 93 ? 3.257 4.273 -8.644 1.00 96.69 93 VAL A N 1
ATOM 738 C CA . VAL A 1 93 ? 3.525 3.125 -7.774 1.00 96.69 93 VAL A CA 1
ATOM 739 C C . VAL A 1 93 ? 4.437 3.548 -6.634 1.00 96.69 93 VAL A C 1
ATOM 741 O O . VAL A 1 93 ? 5.609 3.854 -6.841 1.00 96.69 93 VAL A O 1
ATOM 744 N N . GLU A 1 94 ? 3.908 3.543 -5.420 1.00 98.06 94 GLU A N 1
ATOM 745 C CA . GLU A 1 94 ? 4.655 3.806 -4.196 1.00 98.06 94 GLU A CA 1
ATOM 746 C C . GLU A 1 94 ? 5.049 2.486 -3.532 1.00 98.06 94 GLU A C 1
ATOM 748 O O . GLU A 1 94 ? 4.210 1.615 -3.288 1.00 98.06 94 GLU A O 1
ATOM 753 N N . VAL A 1 95 ? 6.342 2.338 -3.239 1.00 98.00 95 VAL A N 1
ATOM 754 C CA . VAL A 1 95 ? 6.888 1.148 -2.578 1.00 98.00 95 VAL A CA 1
ATOM 755 C C . VAL A 1 95 ? 7.307 1.502 -1.156 1.00 98.00 95 VAL A C 1
ATOM 757 O O . VAL A 1 95 ? 8.035 2.473 -0.936 1.00 98.00 95 VAL A O 1
ATOM 760 N N . TYR A 1 96 ? 6.884 0.680 -0.201 1.00 98.56 96 TYR A N 1
ATOM 761 C CA . TYR A 1 96 ? 7.168 0.813 1.224 1.00 98.56 96 TYR A CA 1
ATOM 762 C C . TYR A 1 96 ? 7.818 -0.463 1.775 1.00 98.56 96 TYR A C 1
ATOM 764 O O . TYR A 1 96 ? 7.526 -1.562 1.308 1.00 98.56 96 TYR A O 1
ATOM 772 N N . SER A 1 97 ? 8.690 -0.336 2.776 1.00 98.25 97 SER A N 1
ATOM 773 C CA . SER A 1 97 ? 9.219 -1.476 3.538 1.00 98.25 97 SER A CA 1
ATOM 774 C C . SER A 1 97 ? 8.109 -2.135 4.357 1.00 98.25 97 SER A C 1
ATOM 776 O O . SER A 1 97 ? 7.243 -1.441 4.900 1.00 98.25 97 SER A O 1
ATOM 778 N N . THR A 1 98 ? 8.149 -3.460 4.506 1.00 97.25 98 THR A N 1
ATOM 779 C CA . THR A 1 98 ? 7.295 -4.144 5.488 1.00 97.25 98 THR A CA 1
ATOM 780 C C . THR A 1 98 ? 7.826 -3.862 6.898 1.00 97.25 98 THR A C 1
ATOM 782 O O . THR A 1 98 ? 9.026 -3.692 7.114 1.00 97.25 98 THR A O 1
ATOM 785 N N . PHE A 1 99 ? 6.921 -3.777 7.872 1.00 96.38 99 PHE A N 1
ATOM 786 C CA . PHE A 1 99 ? 7.232 -3.547 9.295 1.00 96.38 99 PHE A CA 1
ATOM 787 C C . PHE A 1 99 ? 6.670 -4.662 10.189 1.00 96.38 99 PHE A C 1
ATOM 789 O O . PHE A 1 99 ? 6.525 -4.503 11.399 1.00 96.38 99 PHE A O 1
ATOM 796 N N . TRP A 1 100 ? 6.330 -5.788 9.567 1.00 94.44 100 TRP A N 1
ATOM 797 C CA . TRP A 1 100 ? 5.784 -6.993 10.176 1.00 94.44 100 TRP A CA 1
ATOM 798 C C . TRP A 1 100 ? 6.531 -8.216 9.637 1.00 94.44 100 TRP A C 1
ATOM 800 O O . TRP A 1 100 ? 7.303 -8.119 8.682 1.00 94.44 100 TRP A O 1
ATOM 810 N N . ASN A 1 101 ? 6.287 -9.382 10.231 1.00 90.00 101 ASN A N 1
ATOM 811 C CA . ASN A 1 101 ? 6.805 -10.640 9.706 1.00 90.00 101 ASN A CA 1
ATOM 812 C C . ASN A 1 101 ? 5.934 -11.126 8.536 1.00 90.00 101 ASN A C 1
ATOM 814 O O . ASN A 1 101 ? 4.787 -11.513 8.737 1.00 90.00 101 ASN A O 1
ATOM 818 N N . GLU A 1 102 ? 6.481 -11.141 7.319 1.00 85.31 102 GLU A N 1
ATOM 819 C CA . GLU A 1 102 ? 5.782 -11.534 6.081 1.00 85.31 102 GLU A CA 1
ATOM 820 C C . GLU A 1 102 ? 5.256 -12.983 6.098 1.00 85.31 102 GLU A C 1
ATOM 822 O O . GLU A 1 102 ? 4.360 -13.338 5.327 1.00 85.31 102 GLU A O 1
ATOM 827 N N . GLN A 1 103 ? 5.779 -13.828 6.994 1.00 84.25 103 GLN A N 1
ATOM 828 C CA . GLN A 1 103 ? 5.301 -15.198 7.161 1.00 84.25 103 GLN A CA 1
ATOM 829 C C . GLN A 1 103 ? 4.016 -15.298 7.981 1.00 84.25 103 GLN A C 1
ATOM 831 O O . GLN A 1 103 ? 3.292 -16.285 7.831 1.00 84.25 103 GLN A O 1
ATOM 836 N N . ASP A 1 104 ? 3.708 -14.287 8.788 1.00 88.62 104 ASP A N 1
ATOM 837 C CA . ASP A 1 104 ? 2.543 -14.277 9.658 1.00 88.62 104 ASP A CA 1
ATOM 838 C C . ASP A 1 104 ? 1.279 -13.862 8.886 1.00 88.62 104 ASP A C 1
ATOM 840 O O . ASP A 1 104 ? 1.133 -12.736 8.403 1.00 88.62 104 ASP A O 1
ATOM 844 N N . ASN A 1 105 ? 0.340 -14.804 8.787 1.00 87.19 105 ASN A N 1
ATOM 845 C CA . ASN A 1 105 ? -0.921 -14.634 8.068 1.00 87.19 105 ASN A CA 1
ATOM 846 C C . ASN A 1 105 ? -1.871 -13.627 8.744 1.00 87.19 105 ASN A C 1
ATOM 848 O O . ASN A 1 105 ? -2.865 -13.242 8.136 1.00 87.19 105 ASN A O 1
ATOM 852 N N . VAL A 1 106 ? -1.592 -13.176 9.973 1.00 89.69 106 VAL A N 1
ATOM 853 C CA . VAL A 1 106 ? -2.366 -12.106 10.623 1.00 89.69 106 VAL A CA 1
ATOM 854 C C . VAL A 1 106 ? -2.212 -10.781 9.869 1.00 89.69 106 VAL A C 1
ATOM 856 O O . VAL A 1 106 ? -3.166 -10.007 9.774 1.00 89.69 106 VAL A O 1
ATOM 859 N N . PHE A 1 107 ? -1.040 -10.519 9.286 1.00 91.12 107 PHE A N 1
ATOM 860 C CA . PHE A 1 107 ? -0.742 -9.237 8.638 1.00 91.12 107 PHE A CA 1
ATOM 861 C C . PHE A 1 107 ? -1.026 -9.218 7.137 1.00 91.12 107 PHE A C 1
ATOM 863 O O . PHE A 1 107 ? -1.053 -8.139 6.542 1.00 91.12 107 PHE A O 1
ATOM 870 N N . VAL A 1 108 ? -1.238 -10.379 6.513 1.00 93.25 108 VAL A N 1
ATOM 871 C CA . VAL A 1 108 ? -1.363 -10.501 5.056 1.00 93.25 108 VAL A CA 1
ATOM 872 C C . VAL A 1 108 ? -2.365 -11.576 4.650 1.00 93.25 108 VAL A C 1
ATOM 874 O O . VAL A 1 108 ? -2.442 -12.648 5.242 1.00 93.25 108 VAL A O 1
ATOM 877 N N . ASN A 1 109 ? -3.075 -11.338 3.552 1.00 91.62 109 ASN A N 1
ATOM 878 C CA . ASN A 1 109 ? -3.800 -12.380 2.841 1.00 91.62 109 ASN A CA 1
ATOM 879 C C . ASN A 1 109 ? -2.938 -12.857 1.666 1.00 91.62 109 ASN A C 1
ATOM 881 O O . ASN A 1 109 ? -2.893 -12.226 0.610 1.00 91.62 109 ASN A O 1
ATOM 885 N N . LYS A 1 110 ? -2.260 -13.997 1.844 1.00 87.38 110 LYS A N 1
ATOM 886 C CA . LYS A 1 110 ? -1.342 -14.563 0.838 1.00 87.38 110 LYS A CA 1
ATOM 887 C C . LYS A 1 110 ? -2.040 -15.005 -0.452 1.00 87.38 110 LYS A C 1
ATOM 889 O O . LYS A 1 110 ? -1.396 -15.012 -1.495 1.00 87.38 110 LYS A O 1
ATOM 894 N N . ARG A 1 111 ? -3.337 -15.344 -0.398 1.00 87.88 111 ARG A N 1
ATOM 895 C CA . ARG A 1 111 ? -4.126 -15.739 -1.579 1.00 87.88 111 ARG A CA 1
ATOM 896 C C . ARG A 1 111 ? -4.402 -14.543 -2.485 1.00 87.88 111 ARG A C 1
ATOM 898 O O . ARG A 1 111 ? -4.242 -14.653 -3.691 1.00 87.88 111 ARG A O 1
ATOM 905 N N . LEU A 1 112 ? -4.828 -13.426 -1.902 1.00 90.12 112 LEU A N 1
ATOM 906 C CA . LEU A 1 112 ? -5.100 -12.188 -2.639 1.00 90.12 112 LEU A CA 1
ATOM 907 C C . LEU A 1 112 ? -3.846 -11.323 -2.828 1.00 90.12 112 LEU A C 1
ATOM 909 O O . LEU A 1 112 ? -3.905 -10.336 -3.551 1.00 90.12 112 LEU A O 1
ATOM 913 N N . LYS A 1 113 ? -2.730 -11.678 -2.176 1.00 92.19 113 LYS A N 1
ATOM 914 C CA . LYS A 1 113 ? -1.479 -10.902 -2.146 1.00 92.19 113 LYS A CA 1
ATOM 915 C C . LYS A 1 113 ? -1.711 -9.460 -1.687 1.00 92.19 113 LYS A C 1
ATOM 917 O O . LYS A 1 113 ? -1.151 -8.519 -2.238 1.00 92.19 113 LYS A O 1
ATOM 922 N N . ILE A 1 114 ? -2.535 -9.296 -0.654 1.00 95.50 114 ILE A N 1
ATOM 923 C CA . ILE A 1 114 ? -2.836 -8.002 -0.030 1.00 95.50 114 ILE A CA 1
ATOM 924 C C . ILE A 1 114 ? -2.391 -7.997 1.430 1.00 95.50 114 ILE A C 1
ATOM 926 O O . ILE A 1 114 ? -2.295 -9.049 2.069 1.00 95.50 114 ILE A O 1
ATOM 930 N N . VAL A 1 115 ? -2.170 -6.807 1.973 1.00 97.25 115 VAL A N 1
ATOM 931 C CA . VAL A 1 115 ? -2.010 -6.611 3.418 1.00 97.25 115 VAL A CA 1
ATOM 932 C C . VAL A 1 115 ? -3.344 -6.781 4.160 1.00 97.25 115 VAL A C 1
ATOM 934 O O . VAL A 1 115 ? -4.414 -6.852 3.551 1.00 97.25 115 VAL A O 1
ATOM 937 N N . ASN A 1 116 ? -3.293 -6.852 5.491 1.00 96.38 116 ASN A N 1
ATOM 938 C CA . ASN A 1 116 ? -4.476 -6.914 6.347 1.00 96.38 116 ASN A CA 1
ATOM 939 C C . ASN A 1 116 ? -5.441 -5.741 6.044 1.00 96.38 116 ASN A C 1
ATOM 941 O O . ASN A 1 116 ? -4.972 -4.608 5.891 1.00 96.38 116 ASN A O 1
ATOM 945 N N . PRO A 1 117 ? -6.773 -5.965 6.008 1.00 97.31 117 PRO A N 1
ATOM 946 C CA . PRO A 1 117 ? -7.762 -4.916 5.742 1.00 97.31 117 PRO A CA 1
ATOM 947 C C . PRO A 1 117 ? -7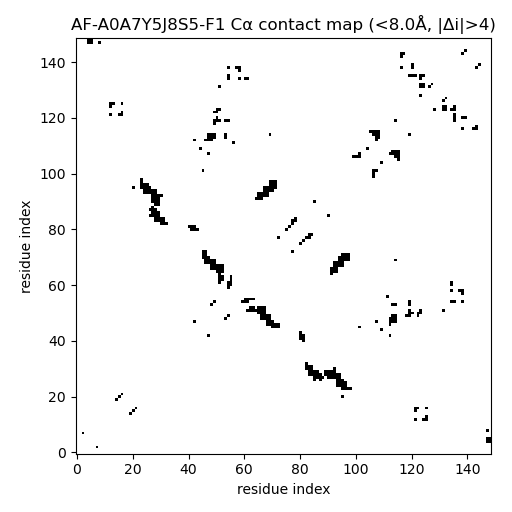.626 -3.654 6.605 1.00 97.31 117 PRO A C 1
ATOM 949 O O . PRO A 1 117 ? -7.950 -2.566 6.134 1.00 97.31 117 PRO A O 1
ATOM 952 N N . LEU A 1 118 ? -7.109 -3.765 7.834 1.00 97.19 118 LEU A N 1
ATOM 953 C CA . LEU A 1 118 ? -6.819 -2.620 8.699 1.00 97.19 118 LEU A CA 1
ATOM 954 C C . LEU A 1 118 ? -5.766 -1.681 8.089 1.00 97.19 118 LEU A C 1
ATOM 956 O O . LEU A 1 118 ? -5.915 -0.461 8.142 1.00 97.19 118 LEU A O 1
ATOM 960 N N . LEU A 1 119 ? -4.715 -2.240 7.489 1.00 98.00 119 LEU A N 1
ATOM 961 C CA . LEU A 1 119 ? -3.666 -1.456 6.842 1.00 98.00 119 LEU A CA 1
ATOM 962 C C . LEU A 1 119 ? -4.160 -0.862 5.516 1.00 98.00 119 LEU A C 1
ATOM 964 O O . LEU A 1 119 ? -3.909 0.310 5.252 1.00 98.00 119 LEU A O 1
ATOM 968 N N . VAL A 1 120 ? -4.958 -1.616 4.746 1.00 98.44 120 VAL A N 1
ATOM 969 C CA . VAL A 1 120 ? -5.626 -1.092 3.537 1.00 98.44 120 VAL A CA 1
ATOM 970 C C . VAL A 1 120 ? -6.512 0.106 3.886 1.00 98.44 120 VAL A C 1
ATOM 972 O O . VAL A 1 120 ? -6.440 1.143 3.229 1.00 98.44 120 VAL A O 1
ATOM 975 N N . TYR A 1 121 ? -7.317 -0.011 4.948 1.00 98.50 121 TYR A N 1
ATOM 976 C CA . TYR A 1 121 ? -8.144 1.077 5.465 1.00 98.50 121 TYR A CA 1
ATOM 977 C C . TYR A 1 121 ? -7.300 2.307 5.818 1.00 98.50 121 TYR A C 1
ATOM 979 O O . TYR A 1 121 ? -7.606 3.412 5.370 1.00 98.50 121 TYR A O 1
ATOM 987 N N . ALA A 1 122 ? -6.214 2.117 6.572 1.00 98.31 122 ALA A N 1
ATOM 988 C CA . ALA A 1 122 ? -5.337 3.209 6.975 1.00 98.31 122 ALA A CA 1
ATOM 989 C C . ALA A 1 122 ? -4.687 3.914 5.779 1.00 98.31 122 ALA A C 1
ATOM 991 O O . ALA A 1 122 ? -4.604 5.143 5.771 1.00 98.31 122 ALA A O 1
ATOM 992 N N . ASP A 1 123 ? -4.268 3.155 4.765 1.00 98.44 123 ASP A N 1
ATOM 993 C CA . ASP A 1 123 ? -3.666 3.703 3.553 1.00 98.44 123 ASP A CA 1
ATOM 994 C C . ASP A 1 123 ? -4.656 4.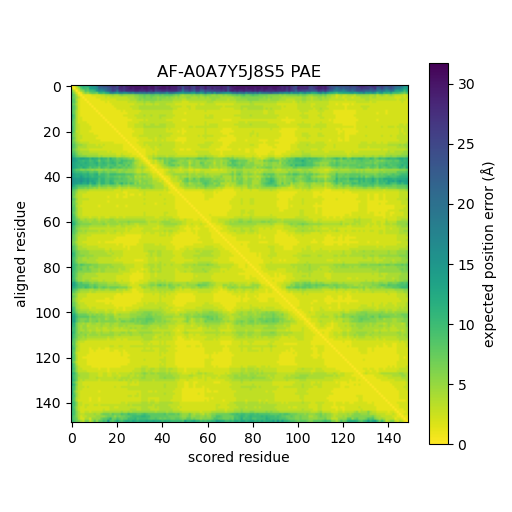512 2.719 1.00 98.44 123 ASP A C 1
ATOM 996 O O . ASP A 1 123 ? -4.292 5.584 2.238 1.00 98.44 123 ASP A O 1
ATOM 1000 N N . LEU A 1 124 ? -5.901 4.044 2.583 1.00 98.50 124 LEU A N 1
ATOM 1001 C CA . LEU A 1 124 ? -6.956 4.784 1.888 1.00 98.50 124 LEU A CA 1
ATOM 1002 C C . LEU A 1 124 ? -7.309 6.084 2.616 1.00 98.50 124 LEU A C 1
ATOM 1004 O O . LEU A 1 124 ? -7.353 7.140 1.984 1.00 98.50 124 LEU A O 1
ATOM 1008 N N . VAL A 1 125 ? -7.519 6.024 3.936 1.00 98.06 125 VAL A N 1
ATOM 1009 C CA . VAL A 1 125 ? -7.814 7.210 4.761 1.00 98.06 125 VAL A CA 1
ATOM 1010 C C . VAL A 1 125 ? -6.669 8.221 4.680 1.00 98.06 125 VAL A C 1
ATOM 1012 O O . VAL A 1 125 ? -6.909 9.416 4.521 1.00 98.06 125 VAL A O 1
ATOM 1015 N N . GLY A 1 126 ? -5.423 7.742 4.710 1.00 96.94 126 GLY A N 1
ATOM 1016 C CA . GLY A 1 126 ? -4.228 8.577 4.620 1.00 96.94 126 GLY A CA 1
ATOM 1017 C C . GLY A 1 126 ? -4.067 9.338 3.302 1.00 96.94 126 GLY A C 1
ATOM 1018 O O . GLY A 1 126 ? -3.265 10.266 3.248 1.00 96.94 126 GLY A O 1
ATOM 1019 N N . THR A 1 127 ? -4.813 8.984 2.247 1.00 95.94 127 THR A N 1
ATOM 1020 C CA . THR A 1 127 ? -4.739 9.693 0.957 1.00 95.94 127 THR A CA 1
ATOM 1021 C C . THR A 1 127 ? -5.435 11.053 0.957 1.00 95.94 127 THR A C 1
ATOM 1023 O O . THR A 1 127 ? -5.146 11.869 0.085 1.00 95.94 127 THR A O 1
ATOM 1026 N N . GLY A 1 128 ? -6.372 11.297 1.883 1.00 93.25 128 GLY A N 1
ATOM 1027 C CA . GLY A 1 128 ? -7.202 12.509 1.880 1.00 93.25 128 GLY A CA 1
ATOM 1028 C C . GLY A 1 128 ? -8.123 12.646 0.657 1.00 93.25 128 GLY A C 1
ATOM 1029 O O . GLY A 1 128 ? -8.611 13.736 0.383 1.00 93.25 128 GLY A O 1
ATOM 1030 N N . ASN A 1 129 ? -8.336 11.566 -0.100 1.00 95.44 129 ASN A N 1
ATOM 1031 C CA . ASN A 1 129 ? -9.166 11.552 -1.300 1.00 95.44 129 ASN A CA 1
ATOM 1032 C C . ASN A 1 129 ? -10.569 10.994 -0.999 1.00 95.44 129 ASN A C 1
ATOM 1034 O O . ASN A 1 129 ? -10.693 9.887 -0.471 1.00 95.44 129 ASN A O 1
ATOM 1038 N N . ASP A 1 130 ? -11.621 11.712 -1.401 1.00 95.00 130 ASP A N 1
ATOM 1039 C CA . ASP A 1 130 ? -13.017 11.346 -1.106 1.00 95.00 130 ASP A CA 1
ATOM 1040 C C . ASP A 1 130 ? -13.414 9.961 -1.642 1.00 95.00 130 ASP A C 1
ATOM 1042 O O . ASP A 1 130 ? -14.050 9.172 -0.941 1.00 95.00 130 ASP A O 1
AT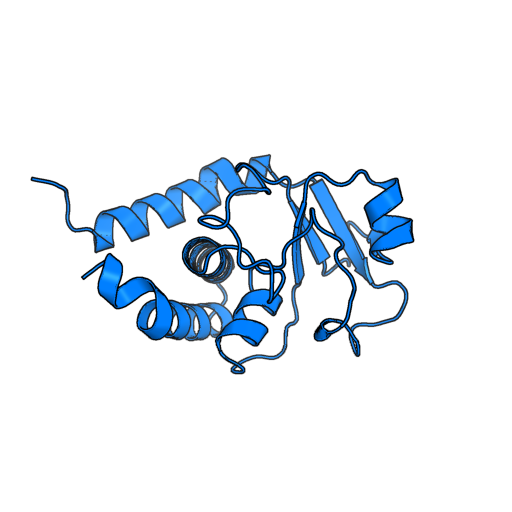OM 1046 N N . ARG A 1 131 ? -12.984 9.604 -2.861 1.00 94.75 131 ARG A N 1
ATOM 1047 C CA . ARG A 1 131 ? -13.252 8.280 -3.456 1.00 94.75 131 ARG A CA 1
ATOM 1048 C C . ARG A 1 131 ? -12.612 7.163 -2.628 1.00 94.75 131 ARG A C 1
ATOM 1050 O O . ARG A 1 131 ? -13.213 6.101 -2.425 1.00 94.75 131 ARG A O 1
ATOM 1057 N N . ASN A 1 132 ? -11.399 7.401 -2.139 1.00 97.25 132 ASN A N 1
ATOM 1058 C CA . ASN A 1 132 ? -10.697 6.446 -1.288 1.00 97.25 132 ASN A CA 1
ATOM 1059 C C . ASN A 1 132 ? -11.349 6.354 0.091 1.00 97.25 132 ASN A C 1
ATOM 1061 O O . ASN A 1 132 ? -11.486 5.248 0.612 1.00 97.25 132 ASN A O 1
ATOM 1065 N N . PHE A 1 133 ? -11.837 7.467 0.640 1.00 96.69 133 PHE A N 1
ATOM 1066 C CA . PHE A 1 133 ? -12.579 7.480 1.898 1.00 96.69 133 PHE A CA 1
ATOM 1067 C C . PHE A 1 133 ? -13.885 6.675 1.818 1.00 96.69 133 PHE A C 1
ATOM 1069 O O . PHE A 1 133 ? -14.155 5.850 2.691 1.00 96.69 133 PHE A O 1
ATOM 1076 N N . GLU A 1 134 ? -14.659 6.818 0.740 1.00 96.56 134 GLU A N 1
ATOM 1077 C CA . GLU A 1 134 ? -15.870 6.012 0.528 1.00 96.56 134 GLU A CA 1
ATOM 1078 C C . GLU A 1 134 ? -15.569 4.511 0.435 1.00 96.56 134 GLU A C 1
ATOM 1080 O O . GLU A 1 134 ? -16.301 3.671 0.966 1.00 96.56 134 GLU A O 1
ATOM 1085 N N . THR A 1 135 ? -14.445 4.149 -0.180 1.00 97.38 135 THR A N 1
ATOM 1086 C CA . THR A 1 135 ? -14.014 2.747 -0.246 1.00 97.38 135 THR A CA 1
ATOM 1087 C C . THR A 1 135 ? -13.503 2.249 1.108 1.00 97.38 135 THR A C 1
ATOM 1089 O O . THR A 1 135 ? -13.789 1.115 1.498 1.00 97.38 135 THR A O 1
ATOM 1092 N N . ALA A 1 136 ? -12.826 3.105 1.876 1.00 97.62 136 ALA A N 1
ATOM 1093 C CA . ALA A 1 136 ? -12.396 2.804 3.236 1.00 97.62 136 ALA A CA 1
ATOM 1094 C C . ALA A 1 136 ? -13.597 2.507 4.149 1.00 97.62 136 ALA A C 1
ATOM 1096 O O . ALA A 1 136 ? -13.558 1.532 4.899 1.00 97.62 136 ALA A O 1
ATOM 1097 N N . LYS A 1 137 ? -14.706 3.254 4.033 1.00 96.88 137 LYS A N 1
ATOM 1098 C CA . LYS A 1 137 ? -15.956 2.959 4.763 1.00 96.88 137 LYS A CA 1
ATOM 1099 C C . LYS A 1 137 ? -16.506 1.566 4.450 1.00 96.88 137 LYS A C 1
ATOM 1101 O O . LYS A 1 137 ? -16.963 0.872 5.358 1.00 96.88 137 LYS A O 1
ATOM 1106 N N . LYS A 1 138 ? -16.442 1.126 3.187 1.00 97.62 138 LYS A N 1
ATOM 1107 C CA . LYS A 1 138 ? -16.858 -0.236 2.800 1.00 97.62 138 LYS A CA 1
ATOM 1108 C C . LYS A 1 138 ? -15.976 -1.293 3.450 1.00 97.62 138 LYS A C 1
ATOM 1110 O O . LYS A 1 138 ? -16.508 -2.230 4.038 1.00 97.62 138 LYS A O 1
ATOM 1115 N N . ILE A 1 139 ? -14.656 -1.107 3.407 1.00 97.75 139 ILE A N 1
ATOM 1116 C CA . ILE A 1 139 ? -13.706 -2.011 4.070 1.00 97.75 139 ILE A CA 1
ATOM 1117 C C . ILE A 1 139 ? -13.964 -2.056 5.576 1.00 97.75 139 ILE A C 1
ATOM 1119 O O . ILE A 1 139 ? -14.005 -3.143 6.148 1.00 97.75 139 ILE A O 1
ATOM 1123 N N . TYR A 1 140 ? -14.199 -0.905 6.209 1.00 97.50 140 TYR A N 1
ATOM 1124 C CA . TYR A 1 140 ? -14.552 -0.846 7.623 1.00 97.50 140 TYR A CA 1
ATOM 1125 C C . TYR A 1 140 ? -15.798 -1.693 7.912 1.00 97.50 140 TYR A C 1
ATOM 1127 O O . TYR A 1 140 ? -15.741 -2.602 8.738 1.00 97.50 140 TYR A O 1
ATOM 1135 N N . GLY A 1 141 ? -16.890 -1.469 7.176 1.00 96.75 141 GLY A N 1
ATOM 1136 C CA . GLY A 1 141 ? -18.142 -2.207 7.356 1.00 96.75 141 GLY A CA 1
ATOM 1137 C C . GLY A 1 141 ? -18.026 -3.716 7.109 1.00 96.75 141 GLY A C 1
ATOM 1138 O O . GLY A 1 141 ? -18.646 -4.493 7.828 1.00 96.75 141 GLY A O 1
ATOM 1139 N N . GLN A 1 142 ? -17.234 -4.133 6.118 1.00 95.75 142 GLN A N 1
ATOM 1140 C CA . GLN A 1 142 ? -17.117 -5.535 5.695 1.00 95.75 142 GLN A CA 1
ATOM 1141 C C . GLN A 1 142 ? -16.077 -6.336 6.489 1.00 95.75 142 GLN A C 1
ATOM 1143 O O . GLN A 1 142 ? -16.230 -7.548 6.634 1.00 95.75 142 GLN A O 1
ATOM 1148 N N . HIS A 1 143 ? -15.018 -5.687 6.981 1.00 95.19 143 HIS A N 1
ATOM 1149 C CA . HIS A 1 143 ? -13.852 -6.383 7.535 1.00 95.19 143 HIS A CA 1
ATOM 1150 C C . HIS A 1 143 ? -13.454 -5.950 8.947 1.00 95.19 143 HIS A C 1
ATOM 1152 O O . HIS A 1 143 ? -12.801 -6.731 9.634 1.00 95.19 143 HIS A O 1
ATOM 1158 N N . LEU A 1 144 ? -13.807 -4.739 9.392 1.00 94.94 144 LEU A N 1
ATOM 1159 C CA . LEU A 1 144 ? -13.321 -4.194 10.670 1.00 94.94 144 LEU A CA 1
ATOM 1160 C C . LEU A 1 144 ? -14.424 -4.023 11.715 1.00 94.94 144 LEU A C 1
ATOM 1162 O O . LEU A 1 144 ? -14.136 -4.118 12.906 1.00 94.94 144 LEU A O 1
ATOM 1166 N N . LYS A 1 145 ? -15.676 -3.822 11.289 1.00 92.94 145 LYS A N 1
ATOM 1167 C CA . LYS A 1 145 ? -16.805 -3.515 12.174 1.00 92.94 145 LYS A CA 1
ATOM 1168 C C . LYS A 1 145 ? -16.925 -4.501 13.337 1.00 92.94 145 LYS A C 1
ATOM 1170 O O . LYS A 1 145 ? -16.909 -4.072 14.475 1.00 92.94 145 LYS A O 1
ATOM 1175 N N . ASN A 1 146 ? -16.906 -5.807 13.066 1.00 90.06 146 ASN A N 1
ATOM 1176 C CA . ASN A 1 146 ? -17.053 -6.852 14.095 1.00 90.06 146 ASN A CA 1
ATOM 1177 C C . ASN A 1 146 ? -15.870 -6.956 15.083 1.00 90.06 146 ASN A C 1
ATOM 1179 O O . ASN A 1 146 ? -15.931 -7.720 16.041 1.00 90.06 146 ASN A O 1
ATOM 1183 N N . ILE A 1 147 ? -14.755 -6.277 14.807 1.00 87.19 147 ILE A N 1
ATOM 1184 C CA . ILE A 1 147 ? -13.563 -6.263 15.666 1.00 87.19 147 ILE A CA 1
ATOM 1185 C C . ILE A 1 147 ? -13.569 -4.993 16.530 1.00 87.19 147 ILE A C 1
ATOM 1187 O O . ILE A 1 147 ? -13.182 -5.019 17.707 1.00 87.19 147 ILE A O 1
ATOM 1191 N N . VAL A 1 148 ? -13.996 -3.882 15.925 1.00 85.69 148 VAL A N 1
ATOM 1192 C CA . VAL A 1 148 ? -13.943 -2.526 16.478 1.00 85.69 148 VAL A CA 1
ATOM 1193 C C . VAL A 1 148 ? -15.198 -2.180 17.278 1.00 85.69 148 VAL A C 1
ATOM 1195 O O . VAL A 1 148 ? -15.085 -1.468 18.268 1.00 85.69 148 VAL A O 1
ATOM 1198 N N . GLU A 1 149 ? -16.362 -2.691 16.899 1.00 85.56 149 GLU A N 1
ATOM 1199 C CA . GLU A 1 149 ? -17.635 -2.543 17.621 1.00 85.56 149 GLU A CA 1
ATOM 1200 C C . GLU A 1 149 ? -17.954 -3.836 18.375 1.00 85.56 149 GLU A C 1
ATOM 1202 O O . GLU A 1 149 ? -18.279 -3.736 19.579 1.00 85.56 149 GLU A O 1
#

Radius of gyration: 15.06 Å; Cα contacts (8 Å, |Δi|>4): 230; chains: 1; bounding box: 35×28×50 Å

pLDDT: mean 92.76, std 7.9, range [42.34, 98.56]

Nearest PDB structures (foldseek):
  3er9-assembly1_B  TM=5.114E-01  e=2.106E-02  Vaccinia virus WR
  3owg-assembly2_B  TM=4.521E-01  e=2.718E-02  Vaccinia virus WR
  2gaf-assembly1_D  TM=4.700E-01  e=5.847E-02  Orthopoxvirus vaccinia
  4hx0-assembly1_A  TM=4.678E-01  e=1.956E+00  Thermotoga maritima
  5x6r-assembly2_B  TM=2.417E-01  e=3.948E+00  Saccharomyces cerevisiae S288C

Foldseek 3Di:
DPPQLVVVLVVCLVCCLPPPFVVFWDAFWAAQPDCPCVQVQCPDLFKAWAAPVVLCLVPVPDDDPATEMEGPDDPVCCCPRRRIDGDRPPGRYIYGYDPDDSVDCCQADRVSRHGQLSRNLSNLVSVVDPVSPVSSVVSCVPPPVVPND

Mean predicted aligned error: 3.7 Å

Secondary structure (DSSP, 8-state):
----HHHHHHHHHHHIIIIIHHHHEEEEEEESS-STTGGG----SSEEEEHHHHHHHHHS----SSEEEEE---HHHHHHTS-EEE-TTT--EEEE---S-TT-TTTEETTTTEE-HHHHHHHHHTTT-HHHHHHHHHHIIIIIHHHH-

Sequence (149 aa):
MLGNKQDLLSNWVTAFNQKLKPKLFRGKYRFANGVENWKVLDLGNTAFWSGEPAAALLTNYLQPGAWTIYTNADRKALIKDFQLIPDMKGGNVEVYSTFWNEQDNVFVNKRLKIVNPLLVYADLVGTGNDRNFETAKKIYGQHLKNIVE

Solvent-accessible surface area (backbone atoms only — not comparable to full-atom values): 8286 Å² total; per-residue (Å²): 128,85,70,60,48,61,57,52,49,53,51,47,39,51,47,38,55,75,59,49,51,67,75,29,59,72,52,31,17,29,63,70,84,65,66,92,59,58,92,74,55,65,55,69,87,60,34,23,29,23,25,43,50,29,45,23,73,74,64,72,75,58,82,63,82,49,40,34,36,36,30,74,69,53,74,64,47,42,36,69,64,59,38,34,39,84,26,83,87,79,34,48,31,39,36,24,47,59,92,68,66,81,84,44,65,84,55,31,41,79,88,79,35,19,46,27,67,70,57,26,32,35,46,20,52,63,63,77,38,69,72,38,39,59,51,26,53,50,48,37,66,76,73,38,40,90,77,48,108